Protein AF-A0A844M3J5-F1 (afdb_monomer)

Structure (mmCIF, N/CA/C/O backbone):
data_AF-A0A844M3J5-F1
#
_entry.id   AF-A0A844M3J5-F1
#
loop_
_atom_site.group_PDB
_atom_site.id
_atom_site.type_symbol
_atom_site.label_atom_id
_atom_site.label_alt_id
_atom_site.label_comp_id
_atom_site.label_asym_id
_atom_site.label_entity_id
_atom_site.label_seq_id
_atom_site.pdbx_PDB_ins_code
_atom_site.Cartn_x
_atom_site.Cartn_y
_atom_site.Cartn_z
_atom_site.occupancy
_atom_site.B_iso_or_equiv
_atom_site.auth_seq_id
_atom_site.auth_comp_id
_atom_site.auth_asym_id
_atom_site.auth_atom_id
_atom_site.pdbx_PDB_model_num
ATOM 1 N N . ASP A 1 1 ? -19.024 -1.202 7.910 1.00 93.62 1 ASP A N 1
ATOM 2 C CA . ASP A 1 1 ? -18.168 -2.252 8.509 1.00 93.62 1 ASP A CA 1
ATOM 3 C C . ASP A 1 1 ? -16.825 -2.434 7.820 1.00 93.62 1 ASP A C 1
ATOM 5 O O . ASP A 1 1 ? -15.828 -2.528 8.521 1.00 93.62 1 ASP A O 1
ATOM 9 N N . LEU A 1 2 ? -16.754 -2.438 6.485 1.00 98.00 2 LEU A N 1
ATOM 10 C CA . LEU A 1 2 ? -15.496 -2.552 5.737 1.00 98.00 2 LEU A CA 1
ATOM 11 C C . LEU A 1 2 ? -15.312 -1.362 4.786 1.00 98.00 2 LEU A C 1
ATOM 13 O O . LEU A 1 2 ? -16.246 -0.986 4.081 1.00 98.00 2 LEU A O 1
ATOM 17 N N . ILE A 1 3 ? -14.106 -0.799 4.749 1.00 98.31 3 ILE A N 1
ATOM 18 C CA . ILE A 1 3 ? -13.669 0.188 3.757 1.00 98.31 3 ILE A CA 1
ATOM 19 C C . ILE A 1 3 ? -12.547 -0.438 2.931 1.00 98.31 3 ILE A C 1
ATOM 21 O O . ILE A 1 3 ? -11.565 -0.936 3.481 1.00 98.31 3 ILE A O 1
ATOM 25 N N . ILE A 1 4 ? -12.683 -0.386 1.608 1.00 98.38 4 ILE A N 1
ATOM 26 C CA . ILE A 1 4 ? -11.703 -0.927 0.666 1.00 98.38 4 ILE A CA 1
ATOM 27 C C . ILE A 1 4 ? -11.046 0.228 -0.085 1.00 98.38 4 ILE A C 1
ATOM 29 O O . ILE A 1 4 ? -11.735 1.036 -0.705 1.00 98.38 4 ILE A O 1
ATOM 33 N N . LEU A 1 5 ? -9.715 0.288 -0.049 1.00 98.31 5 LEU A N 1
ATOM 34 C CA . LEU A 1 5 ? -8.915 1.257 -0.797 1.00 98.31 5 LEU A CA 1
ATOM 35 C C . LEU A 1 5 ? -8.110 0.518 -1.871 1.00 98.31 5 LEU A C 1
ATOM 37 O O . LEU A 1 5 ? -7.118 -0.141 -1.563 1.00 98.31 5 LEU A O 1
ATOM 41 N N . ALA A 1 6 ? -8.540 0.629 -3.128 1.00 97.69 6 ALA A N 1
ATOM 42 C CA . ALA A 1 6 ? -7.934 -0.044 -4.277 1.00 97.69 6 ALA A CA 1
ATOM 43 C C . ALA A 1 6 ? -7.278 0.976 -5.221 1.00 97.69 6 ALA A C 1
ATOM 45 O O . ALA A 1 6 ? -7.893 1.453 -6.172 1.00 97.69 6 ALA A O 1
ATOM 46 N N . TYR A 1 7 ? -6.028 1.335 -4.923 1.00 96.19 7 TYR A N 1
ATOM 47 C CA . TYR A 1 7 ? -5.252 2.347 -5.651 1.00 96.19 7 TYR A CA 1
ATOM 48 C C . TYR A 1 7 ? -3.824 1.849 -5.919 1.00 96.19 7 TYR A C 1
ATOM 50 O O . TYR A 1 7 ? -3.394 0.839 -5.368 1.00 96.19 7 TYR A O 1
ATOM 58 N N . GLY A 1 8 ? -3.077 2.564 -6.765 1.00 94.75 8 GLY A N 1
ATOM 59 C CA . GLY A 1 8 ? -1.678 2.258 -7.077 1.00 94.75 8 GLY A CA 1
ATOM 60 C C . GLY A 1 8 ? -1.387 2.048 -8.562 1.00 94.75 8 GLY A C 1
ATOM 61 O O . GLY A 1 8 ? -0.245 2.217 -8.980 1.00 94.75 8 GLY A O 1
ATOM 62 N N . SER A 1 9 ? -2.387 1.712 -9.387 1.00 95.31 9 SER A N 1
ATOM 63 C CA . SER A 1 9 ? -2.145 1.443 -10.814 1.00 95.31 9 SER A CA 1
ATOM 64 C C . SER A 1 9 ? -1.734 2.700 -11.581 1.00 95.31 9 SER A C 1
ATOM 66 O O . SER A 1 9 ? -0.765 2.677 -12.336 1.00 95.31 9 SER A O 1
ATOM 68 N N . ASN A 1 10 ? -2.443 3.811 -11.358 1.00 94.00 10 ASN A N 1
ATOM 69 C CA . ASN A 1 10 ? -2.110 5.098 -11.973 1.00 94.00 10 ASN A CA 1
ATOM 70 C C . ASN A 1 10 ? -0.815 5.671 -11.393 1.00 94.00 10 ASN A C 1
ATOM 72 O O . ASN A 1 10 ? -0.005 6.222 -12.134 1.00 94.00 10 ASN A O 1
ATOM 76 N N . ASP A 1 11 ? -0.592 5.485 -10.091 1.00 93.94 11 ASP A N 1
ATOM 77 C CA . ASP A 1 11 ? 0.639 5.880 -9.412 1.00 93.94 11 ASP A CA 1
ATOM 78 C C . ASP A 1 11 ? 1.863 5.189 -10.035 1.00 93.94 11 ASP A C 1
ATOM 80 O O . ASP A 1 11 ? 2.900 5.821 -10.202 1.00 93.94 11 ASP A O 1
ATOM 84 N N . ALA A 1 12 ? 1.735 3.921 -10.455 1.00 93.50 12 ALA A N 1
ATOM 85 C CA . ALA A 1 12 ? 2.834 3.154 -11.053 1.00 93.50 12 ALA A CA 1
ATOM 86 C C . ALA A 1 12 ? 3.235 3.655 -12.442 1.00 93.50 12 ALA A C 1
ATOM 88 O O . ALA A 1 12 ? 4.368 3.442 -12.877 1.00 93.50 12 ALA A O 1
ATOM 89 N N . LEU A 1 13 ? 2.307 4.312 -13.139 1.00 91.75 13 LEU A N 1
ATOM 90 C CA . LEU A 1 13 ? 2.528 4.913 -14.452 1.00 91.75 13 LEU A CA 1
ATOM 91 C C . LEU A 1 13 ? 2.966 6.381 -14.355 1.00 91.75 13 LEU A C 1
ATOM 93 O O . LEU A 1 13 ? 3.413 6.950 -15.355 1.00 91.75 13 LEU A O 1
ATOM 97 N N . PHE A 1 14 ? 2.833 7.004 -13.182 1.00 89.31 14 PHE A N 1
ATOM 98 C CA . PHE A 1 14 ? 3.154 8.409 -12.980 1.00 89.31 14 PHE A CA 1
ATOM 99 C C . PHE A 1 14 ? 4.668 8.625 -12.899 1.00 89.31 14 PHE A C 1
ATOM 101 O O . PHE A 1 14 ? 5.363 8.043 -12.069 1.00 89.31 14 PHE A O 1
ATOM 108 N N . LYS A 1 15 ? 5.196 9.516 -13.745 1.00 86.62 15 LYS A N 1
ATOM 109 C CA . LYS A 1 15 ? 6.605 9.915 -13.675 1.00 86.62 15 LYS A CA 1
ATOM 110 C C . LYS A 1 15 ? 6.835 10.810 -12.461 1.00 86.62 15 LYS A C 1
ATOM 112 O O . LYS A 1 15 ? 6.206 11.856 -12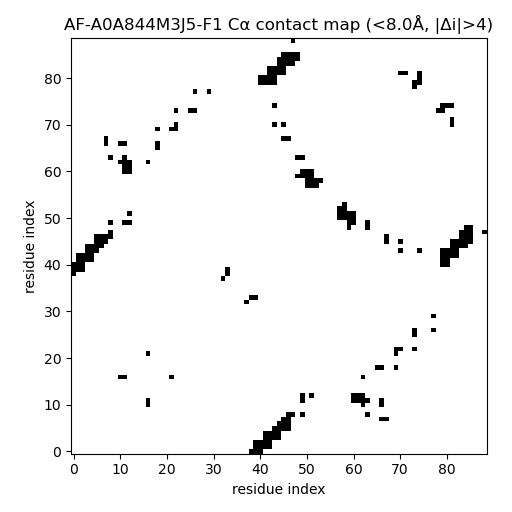.349 1.00 86.62 15 LYS A O 1
ATOM 117 N N . GLY A 1 16 ? 7.796 10.439 -11.619 1.00 88.75 16 GLY A N 1
ATOM 118 C CA . GLY A 1 16 ? 8.122 11.191 -10.405 1.00 88.75 16 GLY A CA 1
ATOM 119 C C . GLY A 1 16 ? 7.355 10.705 -9.178 1.00 88.75 16 GLY A C 1
ATOM 120 O O . GLY A 1 16 ? 6.996 11.510 -8.323 1.00 88.75 16 GLY A O 1
ATOM 121 N N . PHE A 1 17 ? 7.078 9.402 -9.091 1.00 93.31 17 PHE A N 1
ATOM 122 C CA . PHE A 1 17 ? 6.504 8.806 -7.893 1.00 93.31 17 PHE A CA 1
ATOM 123 C C . PHE A 1 17 ? 7.401 9.049 -6.664 1.00 93.31 17 PHE A C 1
ATOM 125 O O . PHE A 1 17 ? 8.552 8.619 -6.596 1.00 93.31 17 PHE A O 1
ATOM 132 N N . GLU A 1 18 ? 6.848 9.719 -5.653 1.00 94.94 18 GLU A N 1
ATOM 133 C CA . GLU A 1 18 ? 7.524 10.001 -4.387 1.00 94.94 18 GLU A CA 1
ATOM 134 C C . GLU A 1 18 ? 7.007 9.051 -3.297 1.00 94.94 18 GLU A C 1
ATOM 136 O O . GLU A 1 18 ? 6.005 9.330 -2.630 1.00 94.94 18 GLU A O 1
ATOM 141 N N . LYS A 1 19 ? 7.707 7.928 -3.077 1.00 95.50 19 LYS A N 1
ATOM 142 C CA . LYS A 1 19 ? 7.285 6.869 -2.136 1.00 95.50 19 LYS A CA 1
ATOM 143 C C . LYS A 1 19 ? 6.840 7.406 -0.772 1.00 95.50 19 LYS A C 1
ATOM 145 O O . LYS A 1 19 ? 5.786 7.019 -0.270 1.00 95.50 19 LYS A O 1
ATOM 150 N N . GLN A 1 20 ? 7.630 8.284 -0.152 1.00 97.25 20 GLN A N 1
ATOM 151 C CA . GLN A 1 20 ? 7.329 8.759 1.200 1.00 97.25 20 GLN A CA 1
ATOM 152 C C . GLN A 1 20 ? 6.102 9.678 1.235 1.00 97.25 20 GLN A C 1
ATOM 154 O O . GLN A 1 20 ? 5.294 9.591 2.158 1.00 97.25 20 GLN A O 1
ATOM 159 N N . LYS A 1 21 ? 5.924 10.513 0.207 1.00 97.19 21 LYS A N 1
ATOM 160 C CA . LYS A 1 21 ? 4.745 11.370 0.055 1.00 97.19 21 LYS A CA 1
ATOM 161 C C . LYS A 1 21 ? 3.485 10.536 -0.140 1.00 97.19 21 LYS A C 1
ATOM 163 O O . LYS A 1 21 ? 2.492 10.780 0.539 1.00 97.19 21 LYS A O 1
ATOM 168 N N . PHE A 1 22 ? 3.552 9.505 -0.984 1.00 97.62 22 PHE A N 1
ATOM 169 C CA . PHE A 1 22 ? 2.466 8.540 -1.162 1.00 97.62 22 PHE A CA 1
ATOM 170 C C . PHE A 1 22 ? 2.071 7.884 0.169 1.00 97.62 22 PHE A C 1
ATOM 172 O O . PHE A 1 22 ? 0.906 7.950 0.562 1.00 97.62 22 PHE A O 1
ATOM 179 N N . LYS A 1 23 ? 3.046 7.338 0.915 1.00 98.31 23 LYS A N 1
ATOM 180 C CA . LYS A 1 23 ? 2.797 6.737 2.236 1.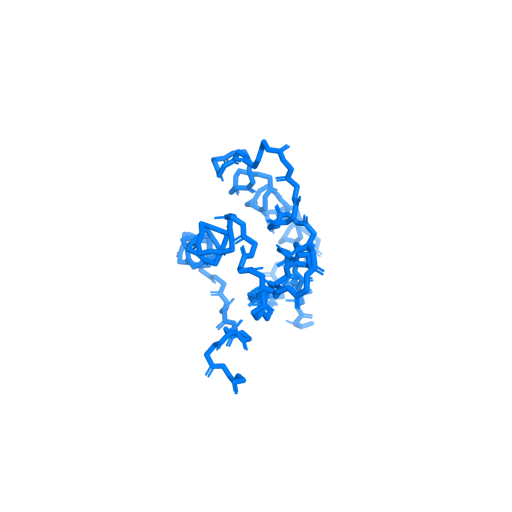00 98.31 23 LYS A CA 1
ATOM 181 C C . LYS A 1 23 ? 2.142 7.730 3.198 1.00 98.31 23 LYS A C 1
ATOM 183 O O . LYS A 1 23 ? 1.129 7.405 3.807 1.00 98.31 23 LYS A O 1
ATOM 188 N N . ASN A 1 24 ? 2.695 8.936 3.326 1.00 98.56 24 ASN A N 1
ATOM 189 C CA . ASN A 1 24 ? 2.184 9.956 4.245 1.00 98.56 24 ASN A CA 1
ATOM 190 C C . ASN A 1 24 ? 0.745 10.366 3.902 1.00 98.56 24 ASN A C 1
ATOM 192 O O . ASN A 1 24 ? -0.092 10.482 4.798 1.00 98.56 24 ASN A O 1
ATOM 196 N N . ASN A 1 25 ? 0.443 10.535 2.614 1.00 98.31 25 ASN A N 1
ATOM 197 C CA . ASN A 1 25 ? -0.898 10.877 2.149 1.00 98.31 25 ASN A CA 1
ATOM 198 C C . ASN A 1 25 ? -1.897 9.752 2.435 1.00 98.31 25 ASN A C 1
ATOM 200 O O . ASN A 1 25 ? -2.975 10.019 2.965 1.00 98.31 25 ASN A O 1
ATOM 204 N N . LEU A 1 26 ? -1.529 8.499 2.150 1.00 98.38 26 LEU A N 1
ATOM 205 C CA . LEU A 1 26 ? -2.402 7.354 2.397 1.00 98.38 26 LEU A CA 1
ATOM 206 C C . LEU A 1 26 ? -2.678 7.163 3.894 1.00 98.38 26 LEU A C 1
ATOM 208 O O . LEU A 1 26 ? -3.828 6.986 4.285 1.00 98.38 26 LEU A O 1
ATOM 212 N N . LYS A 1 27 ? -1.658 7.288 4.750 1.00 98.62 27 LYS A N 1
ATOM 213 C CA . LYS A 1 27 ? -1.828 7.255 6.212 1.00 98.62 27 LYS A CA 1
ATOM 214 C C . LYS A 1 27 ? -2.735 8.363 6.723 1.00 98.62 27 LYS A C 1
ATOM 216 O O . LYS A 1 27 ? -3.626 8.115 7.532 1.00 98.62 27 LYS A O 1
ATOM 221 N N . LYS A 1 28 ? -2.538 9.591 6.229 1.00 98.69 28 LYS A N 1
ATOM 222 C CA . LYS A 1 28 ? -3.403 10.726 6.566 1.00 98.69 28 LYS A CA 1
ATOM 223 C C . LYS A 1 28 ? -4.850 10.429 6.182 1.00 98.69 28 LYS A C 1
ATOM 225 O O . LYS A 1 28 ? -5.751 10.693 6.972 1.00 98.69 28 LYS A O 1
ATOM 230 N N . TRP A 1 29 ? -5.072 9.847 5.007 1.00 98.25 29 TRP A N 1
ATOM 231 C CA . TRP A 1 29 ? -6.410 9.482 4.565 1.00 98.25 29 TRP A CA 1
ATOM 232 C C . TRP A 1 29 ? -7.033 8.383 5.433 1.00 98.25 29 TRP A C 1
ATOM 234 O O . TRP A 1 29 ? -8.157 8.553 5.892 1.00 98.25 29 TRP A O 1
ATOM 244 N N . ILE A 1 30 ? -6.290 7.319 5.751 1.00 98.25 30 ILE A N 1
ATOM 245 C CA . ILE A 1 30 ? -6.722 6.263 6.684 1.00 98.25 30 ILE A CA 1
ATOM 246 C C . ILE A 1 30 ? -7.111 6.855 8.045 1.00 98.25 30 ILE A C 1
ATOM 248 O O . ILE A 1 30 ? -8.158 6.506 8.587 1.00 98.25 30 ILE A O 1
ATOM 252 N N . SER A 1 31 ? -6.303 7.774 8.580 1.00 97.88 31 SER A N 1
ATOM 253 C CA . SER A 1 31 ? -6.594 8.469 9.838 1.00 97.88 31 SER A CA 1
ATOM 254 C C . SER A 1 31 ? -7.915 9.238 9.766 1.00 97.88 31 SER A C 1
ATOM 256 O O . SER A 1 31 ? -8.767 9.065 10.635 1.00 97.88 31 SER A O 1
ATOM 258 N N . ILE A 1 32 ? -8.141 9.997 8.686 1.00 98.31 32 ILE A N 1
ATOM 259 C CA . ILE A 1 32 ? -9.406 10.706 8.442 1.00 98.31 32 ILE A CA 1
ATOM 260 C C . ILE A 1 32 ? -10.578 9.719 8.350 1.00 98.31 32 ILE A C 1
ATOM 262 O O . ILE A 1 32 ? -11.605 9.927 8.980 1.00 98.31 32 ILE A O 1
ATOM 266 N N . LEU A 1 33 ? -10.447 8.612 7.619 1.00 97.81 33 LEU A N 1
ATOM 267 C CA . LEU A 1 33 ? -11.521 7.618 7.506 1.00 97.81 33 LEU A CA 1
ATOM 268 C C . LEU A 1 33 ? -11.892 7.020 8.875 1.00 97.81 33 LEU A C 1
ATOM 270 O O . LEU A 1 33 ? -13.076 6.860 9.180 1.00 97.81 33 LEU A O 1
ATOM 274 N N . LYS A 1 34 ? -10.894 6.772 9.733 1.00 96.12 34 LYS A N 1
ATOM 275 C CA . LYS A 1 34 ? -11.099 6.300 11.109 1.00 96.12 34 LYS A CA 1
ATOM 276 C C . LYS A 1 34 ? -11.781 7.339 12.010 1.00 96.12 34 LYS A C 1
ATOM 278 O O . LYS A 1 34 ? -12.402 6.936 12.992 1.00 96.12 34 LYS A O 1
ATOM 283 N N . THR A 1 35 ? -11.715 8.646 11.717 1.00 97.00 35 THR A N 1
ATOM 284 C CA . THR A 1 35 ? -12.475 9.644 12.498 1.00 97.00 35 THR A CA 1
ATOM 285 C C . THR A 1 35 ? -13.971 9.585 12.202 1.00 97.00 35 THR A C 1
ATOM 287 O O . THR A 1 35 ? -14.767 9.763 13.122 1.00 97.00 35 THR A O 1
ATOM 290 N N . TYR A 1 36 ? -14.353 9.280 10.957 1.00 96.62 36 TYR A N 1
ATOM 291 C CA . TYR A 1 36 ? -15.754 9.138 10.550 1.00 96.62 36 TYR A CA 1
ATOM 292 C C . TYR A 1 36 ? -16.363 7.798 10.962 1.00 96.62 36 TYR A C 1
ATOM 294 O O . TYR A 1 36 ? -17.531 7.744 11.340 1.00 96.62 36 TYR A O 1
ATOM 302 N N . ASN A 1 37 ? -15.589 6.712 10.912 1.00 94.50 37 ASN A N 1
ATOM 303 C CA . ASN A 1 37 ? -16.032 5.414 11.406 1.00 94.50 37 ASN A CA 1
ATOM 304 C C . ASN A 1 37 ? -14.884 4.665 12.088 1.00 94.50 37 ASN A C 1
ATOM 306 O O . ASN A 1 37 ? -14.086 3.984 11.444 1.00 94.50 37 ASN A O 1
ATOM 310 N N . LYS A 1 38 ? -14.844 4.756 13.420 1.00 94.31 38 LYS A N 1
ATOM 311 C CA . LYS A 1 38 ? -13.819 4.114 14.257 1.00 94.31 38 LYS A CA 1
ATOM 312 C C . LYS A 1 38 ? -13.866 2.584 14.223 1.00 94.31 38 LYS A C 1
ATOM 314 O O . LYS A 1 38 ? -12.853 1.953 14.502 1.00 94.31 38 LYS A O 1
ATOM 319 N N . ASN A 1 39 ? -15.020 2.006 13.890 1.00 96.00 39 ASN A N 1
ATOM 320 C CA . ASN A 1 39 ? -15.247 0.561 13.919 1.00 96.00 39 ASN A CA 1
ATOM 321 C C . ASN A 1 39 ? -15.043 -0.095 12.547 1.00 96.00 39 ASN A C 1
ATOM 323 O O . ASN A 1 39 ? -15.116 -1.316 12.438 1.00 96.00 39 ASN A O 1
ATOM 327 N N . ALA A 1 40 ? -14.811 0.694 11.493 1.00 97.38 40 ALA A N 1
ATOM 328 C CA . ALA A 1 40 ? -14.594 0.148 10.166 1.00 97.38 40 ALA A CA 1
ATOM 329 C C . ALA A 1 40 ? -13.251 -0.592 10.086 1.00 97.38 40 ALA A C 1
ATOM 331 O O . ALA A 1 40 ? -12.190 -0.033 10.373 1.00 97.38 40 ALA A O 1
ATOM 332 N N . VAL A 1 41 ? -13.293 -1.835 9.613 1.00 98.06 41 VAL A N 1
ATOM 333 C CA . VAL A 1 41 ? -12.109 -2.535 9.117 1.00 98.06 41 VAL A CA 1
ATOM 334 C C . VAL A 1 41 ? -11.681 -1.860 7.817 1.00 98.06 41 VAL A C 1
ATOM 336 O O . VAL A 1 41 ? -12.518 -1.510 6.987 1.00 98.06 41 VAL A O 1
ATOM 339 N N . ILE A 1 42 ? -10.378 -1.673 7.627 1.00 98.62 42 ILE A N 1
ATOM 340 C CA . ILE A 1 42 ? -9.826 -1.108 6.394 1.00 98.62 42 ILE A CA 1
ATOM 341 C C . ILE A 1 42 ? -8.994 -2.181 5.701 1.00 98.62 42 ILE A C 1
ATOM 343 O O . ILE A 1 42 ? -8.162 -2.830 6.338 1.00 98.62 42 ILE A O 1
ATOM 347 N N . MET A 1 43 ? -9.208 -2.343 4.397 1.00 98.69 43 MET A N 1
ATOM 348 C CA . MET A 1 43 ? -8.420 -3.209 3.529 1.00 98.69 43 MET A CA 1
ATOM 349 C C . MET A 1 43 ? -7.811 -2.399 2.388 1.00 98.69 43 MET A C 1
ATOM 351 O O . MET A 1 43 ? -8.517 -1.693 1.669 1.00 98.69 43 MET A O 1
ATOM 355 N N . LEU A 1 44 ? -6.499 -2.525 2.208 1.00 98.69 44 LEU A N 1
ATOM 356 C CA . LEU A 1 44 ? -5.797 -2.023 1.032 1.00 98.69 44 LEU A CA 1
ATOM 357 C C . LEU A 1 44 ? -5.759 -3.121 -0.029 1.00 98.69 44 LEU A C 1
ATOM 359 O O . LEU A 1 44 ? -5.445 -4.266 0.287 1.00 98.69 44 LEU A O 1
ATOM 363 N N . ILE A 1 45 ? -6.041 -2.782 -1.280 1.00 98.31 45 ILE A N 1
ATOM 364 C CA . ILE A 1 45 ? -5.856 -3.684 -2.417 1.00 98.31 45 ILE A CA 1
ATOM 365 C C . ILE A 1 45 ? -4.659 -3.172 -3.217 1.00 98.31 45 ILE A C 1
ATOM 367 O O . ILE A 1 45 ? -4.675 -2.033 -3.686 1.00 98.31 45 ILE A O 1
ATOM 371 N N . SER A 1 46 ? -3.609 -3.993 -3.334 1.00 97.62 46 SER A N 1
ATOM 372 C CA . SER A 1 46 ? -2.451 -3.667 -4.175 1.00 97.62 46 SER A CA 1
ATOM 373 C C . SER A 1 46 ? -2.858 -3.617 -5.653 1.00 97.62 46 SER A C 1
ATOM 375 O O . SER A 1 46 ? -3.827 -4.274 -6.042 1.00 97.62 46 SER A O 1
ATOM 377 N N . PRO A 1 47 ? -2.157 -2.854 -6.509 1.00 97.12 47 PRO A N 1
ATOM 378 C CA . PRO A 1 47 ? -2.468 -2.877 -7.925 1.00 97.12 47 PRO A CA 1
ATOM 379 C C . PRO A 1 47 ? -2.161 -4.261 -8.530 1.00 97.12 47 PRO A C 1
ATOM 381 O O . PRO A 1 47 ? -1.180 -4.902 -8.135 1.00 97.12 47 PRO A O 1
ATOM 384 N N . PRO A 1 48 ? -2.945 -4.712 -9.527 1.00 96.88 48 PRO A N 1
ATOM 385 C CA . PRO A 1 48 ? -2.546 -5.823 -10.389 1.00 96.88 48 PRO A CA 1
ATOM 386 C C . PRO A 1 48 ? -1.227 -5.510 -11.107 1.00 96.88 48 PRO A C 1
ATOM 388 O O . PRO A 1 48 ? -0.808 -4.354 -11.152 1.00 96.88 48 PRO A O 1
ATOM 391 N N . THR A 1 49 ? -0.589 -6.507 -11.728 1.00 96.88 49 THR A N 1
ATOM 392 C CA . THR A 1 49 ? 0.601 -6.286 -12.570 1.00 96.88 49 THR A CA 1
ATOM 393 C C . THR A 1 49 ? 0.347 -5.175 -13.593 1.00 96.88 49 THR A C 1
ATOM 395 O O . THR A 1 49 ? -0.465 -5.334 -14.504 1.00 96.88 49 THR A O 1
ATOM 398 N N . VAL A 1 50 ? 1.053 -4.049 -13.457 1.00 96.00 50 VAL A N 1
ATOM 399 C CA . VAL A 1 50 ? 0.894 -2.894 -14.351 1.00 96.00 50 VAL A CA 1
ATOM 400 C C . VAL A 1 50 ? 1.988 -2.912 -15.406 1.00 96.00 50 VAL A C 1
ATOM 402 O O . VAL A 1 50 ? 3.175 -2.866 -15.085 1.00 96.00 50 VAL A O 1
ATOM 405 N N . VAL A 1 51 ? 1.590 -2.928 -16.675 1.00 95.31 51 VAL A N 1
ATOM 406 C CA . VAL A 1 51 ? 2.503 -2.850 -17.819 1.00 95.31 51 VAL A CA 1
ATOM 407 C C . VAL A 1 51 ? 2.171 -1.656 -18.704 1.00 95.31 51 VAL A C 1
ATOM 409 O O . VAL A 1 51 ? 1.014 -1.272 -18.856 1.00 95.31 51 VAL A O 1
ATOM 412 N N . GLN A 1 52 ? 3.194 -1.084 -19.328 1.00 92.62 52 GLN A N 1
ATOM 413 C CA . GLN A 1 52 ? 3.077 -0.029 -20.321 1.00 92.62 52 GLN A CA 1
ATOM 414 C C . GLN A 1 52 ? 3.583 -0.534 -21.673 1.00 92.62 52 GLN A C 1
ATOM 416 O O . GLN A 1 52 ? 4.630 -1.181 -21.773 1.00 92.62 52 GLN A O 1
ATOM 421 N N . LYS A 1 53 ? 2.845 -0.208 -22.735 1.00 92.88 53 LYS A N 1
ATOM 422 C CA . LYS A 1 53 ? 3.269 -0.491 -24.105 1.00 92.88 53 LYS A CA 1
ATOM 423 C C . LYS A 1 53 ? 4.449 0.409 -24.479 1.00 92.88 53 LYS A C 1
ATOM 425 O O . LYS A 1 53 ? 4.348 1.631 -24.417 1.00 92.88 53 LYS A O 1
ATOM 430 N N . GLN A 1 54 ? 5.553 -0.200 -24.898 1.00 90.88 54 GLN A N 1
ATOM 431 C CA . GLN A 1 54 ? 6.741 0.467 -25.425 1.00 90.88 54 GLN A CA 1
ATOM 432 C C . GLN A 1 54 ? 7.075 -0.137 -26.794 1.00 90.88 54 GLN A C 1
ATOM 434 O O . GLN A 1 54 ? 7.687 -1.203 -26.901 1.00 90.88 54 GLN A O 1
ATOM 439 N N . GLY A 1 55 ? 6.623 0.530 -27.860 1.00 91.25 55 GLY A N 1
ATOM 440 C CA . GLY A 1 55 ? 6.712 0.009 -29.225 1.00 91.25 55 GLY A CA 1
ATOM 441 C C . GLY A 1 55 ? 5.847 -1.243 -29.411 1.00 91.25 55 GLY A C 1
ATOM 442 O O . GLY A 1 55 ? 4.632 -1.197 -29.209 1.00 91.25 55 GLY A O 1
ATOM 443 N N . LYS A 1 56 ? 6.476 -2.361 -29.797 1.00 93.62 56 LYS A N 1
ATOM 444 C CA . LYS A 1 56 ? 5.817 -3.673 -29.954 1.00 93.62 56 LYS A CA 1
ATOM 445 C C . LYS A 1 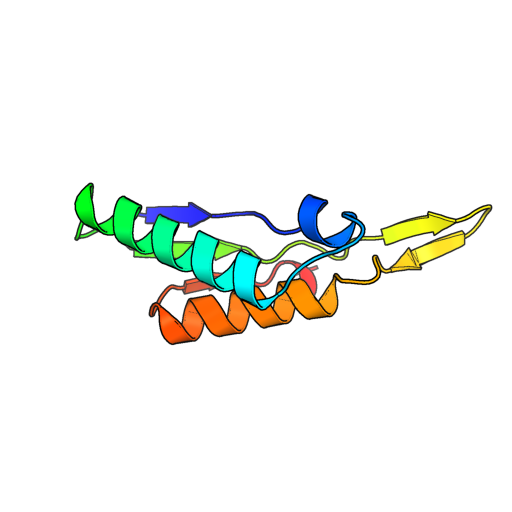56 ? 5.782 -4.506 -28.664 1.00 93.62 56 LYS A C 1
ATOM 447 O O . LYS A 1 56 ? 5.098 -5.521 -28.636 1.00 93.62 56 LYS A O 1
ATOM 452 N N . ASN A 1 57 ? 6.483 -4.076 -27.614 1.00 95.38 57 ASN A N 1
ATOM 453 C CA . ASN A 1 57 ? 6.636 -4.836 -26.375 1.00 95.38 57 ASN A CA 1
ATOM 454 C C . ASN A 1 57 ? 5.841 -4.200 -25.230 1.00 95.38 57 ASN A C 1
ATOM 456 O O . ASN A 1 57 ? 5.605 -2.990 -25.216 1.00 95.38 57 ASN A O 1
ATOM 460 N N . TYR A 1 58 ? 5.485 -5.008 -24.236 1.00 94.44 58 TYR A N 1
ATOM 461 C CA . TYR A 1 58 ? 4.968 -4.537 -22.954 1.00 94.44 58 TYR A CA 1
ATOM 462 C C . TYR A 1 58 ? 6.089 -4.608 -21.924 1.00 94.44 58 TYR A C 1
ATOM 464 O O . TYR A 1 58 ? 6.763 -5.629 -21.809 1.00 94.44 58 TYR A O 1
ATOM 472 N N . LYS A 1 59 ? 6.309 -3.517 -21.191 1.00 95.00 59 LYS A N 1
ATOM 473 C CA . LYS A 1 59 ? 7.256 -3.482 -20.074 1.00 95.00 59 LYS A CA 1
ATOM 474 C C . LYS A 1 59 ? 6.524 -3.182 -18.783 1.00 95.00 59 LYS A C 1
ATOM 476 O O . LYS A 1 59 ? 5.540 -2.450 -18.793 1.00 95.00 59 LYS A O 1
ATOM 481 N N . LEU A 1 60 ? 7.022 -3.727 -17.682 1.00 95.38 60 LEU A N 1
ATOM 482 C CA . LEU A 1 60 ? 6.518 -3.415 -16.352 1.00 95.38 60 LEU A CA 1
ATOM 483 C C . LEU A 1 60 ? 6.604 -1.906 -16.086 1.00 95.38 60 LEU A C 1
ATOM 485 O O . LEU A 1 60 ? 7.581 -1.258 -16.471 1.00 95.38 60 LEU A O 1
ATOM 489 N N . ALA A 1 61 ? 5.580 -1.356 -15.439 1.00 95.12 61 ALA A N 1
ATOM 490 C CA . ALA A 1 61 ? 5.595 0.027 -14.995 1.00 95.12 61 ALA A CA 1
ATOM 491 C C . ALA A 1 61 ? 6.745 0.240 -13.986 1.00 95.12 61 ALA A C 1
ATOM 493 O O . ALA A 1 61 ? 6.928 -0.594 -13.093 1.00 95.12 61 ALA A O 1
ATOM 494 N N . PRO A 1 62 ? 7.536 1.320 -14.121 1.00 90.81 62 PRO A N 1
ATOM 495 C CA . PRO A 1 62 ? 8.813 1.471 -13.420 1.00 90.81 62 PRO A CA 1
ATOM 496 C C . PRO A 1 62 ? 8.675 1.428 -11.894 1.00 90.81 62 PRO A C 1
ATOM 498 O O . PRO A 1 62 ? 9.499 0.812 -11.223 1.00 90.81 62 PRO A O 1
ATOM 501 N N . ASP A 1 63 ? 7.601 2.004 -11.351 1.00 94.94 63 ASP A N 1
ATOM 502 C CA . ASP A 1 63 ? 7.373 2.096 -9.907 1.00 94.94 63 ASP A CA 1
ATOM 503 C C . ASP A 1 63 ? 6.439 1.015 -9.351 1.00 94.94 63 ASP A C 1
ATOM 505 O O . ASP A 1 63 ? 6.084 1.048 -8.171 1.00 94.94 63 ASP A O 1
ATOM 509 N N . PHE A 1 64 ? 6.067 0.015 -10.159 1.00 96.19 64 PHE A N 1
ATOM 510 C CA . PHE A 1 64 ? 5.121 -1.030 -9.759 1.00 96.19 64 PHE A CA 1
ATOM 511 C C . PHE A 1 64 ? 5.507 -1.713 -8.436 1.00 96.19 64 PHE A C 1
ATOM 513 O O . PHE A 1 64 ? 4.728 -1.719 -7.477 1.00 96.19 64 PHE A O 1
ATOM 520 N N . PHE A 1 65 ? 6.731 -2.245 -8.341 1.00 96.25 65 PHE A N 1
ATOM 521 C CA . PHE A 1 65 ? 7.191 -2.909 -7.118 1.00 96.25 65 PHE A CA 1
ATOM 522 C C . PHE A 1 65 ? 7.388 -1.931 -5.957 1.00 96.25 65 PHE A C 1
ATOM 524 O O . PHE A 1 65 ? 7.179 -2.303 -4.799 1.00 96.25 65 PHE A O 1
ATOM 531 N N . THR A 1 66 ? 7.741 -0.678 -6.249 1.00 96.50 66 THR A N 1
ATOM 532 C CA . THR A 1 66 ? 7.886 0.376 -5.241 1.00 96.50 66 THR A CA 1
ATOM 533 C C . THR A 1 66 ? 6.545 0.680 -4.573 1.00 96.50 66 THR A C 1
ATOM 535 O O . THR A 1 66 ? 6.475 0.732 -3.343 1.00 96.50 66 THR A O 1
ATOM 538 N N . ILE A 1 67 ? 5.472 0.814 -5.356 1.00 97.06 67 ILE A N 1
ATOM 539 C CA . ILE A 1 67 ? 4.112 1.068 -4.861 1.00 97.06 67 ILE A CA 1
ATOM 540 C C . ILE A 1 67 ? 3.559 -0.137 -4.124 1.00 97.06 67 ILE A C 1
ATOM 542 O O . ILE A 1 67 ? 3.056 0.017 -3.011 1.00 97.06 67 ILE A O 1
ATOM 546 N N . ARG A 1 68 ? 3.716 -1.343 -4.685 1.00 97.12 68 ARG A N 1
ATOM 547 C CA . ARG A 1 68 ? 3.324 -2.582 -4.003 1.00 97.12 68 ARG A CA 1
ATOM 548 C C . ARG A 1 68 ? 3.975 -2.654 -2.620 1.00 97.12 68 ARG A C 1
ATOM 550 O O . ARG A 1 68 ? 3.281 -2.820 -1.621 1.00 97.12 68 ARG A O 1
ATOM 557 N N . LYS A 1 69 ? 5.291 -2.428 -2.533 1.00 97.81 69 LYS A N 1
ATOM 558 C CA . LYS A 1 69 ? 6.015 -2.389 -1.253 1.00 97.81 69 LYS A CA 1
ATOM 559 C C . LYS A 1 69 ? 5.507 -1.279 -0.325 1.00 97.81 69 LYS A C 1
ATOM 561 O O . LYS A 1 69 ? 5.360 -1.518 0.869 1.00 97.81 69 LYS A O 1
ATOM 566 N N . ALA A 1 70 ? 5.225 -0.085 -0.847 1.00 98.19 70 ALA A N 1
ATOM 567 C CA . ALA A 1 70 ? 4.694 1.022 -0.051 1.00 98.19 70 ALA A CA 1
ATOM 568 C C . ALA A 1 70 ? 3.325 0.692 0.567 1.00 98.19 70 ALA A C 1
ATOM 570 O O . ALA A 1 70 ? 3.104 1.007 1.733 1.00 98.19 70 ALA A O 1
ATOM 571 N N . LEU A 1 71 ? 2.440 0.017 -0.172 1.00 98.44 71 LEU A N 1
ATOM 572 C CA . LEU A 1 71 ? 1.144 -0.438 0.336 1.00 98.44 71 LEU A CA 1
ATOM 573 C C . LEU A 1 71 ? 1.298 -1.481 1.448 1.00 98.44 71 LEU A C 1
ATOM 575 O O . LEU A 1 71 ? 0.635 -1.358 2.474 1.00 98.44 71 LEU A O 1
ATOM 579 N N . TYR A 1 72 ? 2.216 -2.443 1.305 1.00 98.56 72 TYR A N 1
ATOM 580 C CA . TYR A 1 72 ? 2.546 -3.391 2.381 1.00 98.56 72 TYR A CA 1
ATOM 581 C C . TYR A 1 72 ? 3.071 -2.692 3.640 1.00 98.56 72 TYR A C 1
ATOM 583 O O . TYR A 1 72 ? 2.668 -3.027 4.754 1.00 98.56 72 TYR A O 1
ATOM 591 N N . GLU A 1 73 ? 3.966 -1.715 3.473 1.00 98.62 73 GLU A N 1
ATOM 592 C CA . GLU A 1 73 ? 4.490 -0.927 4.589 1.00 98.62 73 GLU A CA 1
ATOM 593 C C . GLU A 1 73 ? 3.368 -0.154 5.295 1.00 98.62 73 GLU A C 1
ATOM 595 O O . GLU A 1 73 ? 3.262 -0.234 6.516 1.00 98.62 73 GLU A O 1
ATOM 600 N N . VAL A 1 74 ? 2.493 0.532 4.547 1.00 98.62 74 VAL A N 1
ATOM 601 C CA . VAL A 1 74 ? 1.352 1.257 5.132 1.00 98.62 74 VAL A CA 1
ATOM 602 C C . VAL A 1 74 ? 0.387 0.303 5.825 1.00 98.62 74 VAL A C 1
ATOM 604 O O . VAL A 1 74 ? -0.032 0.597 6.939 1.00 98.62 74 VAL A O 1
ATOM 607 N N . ALA A 1 7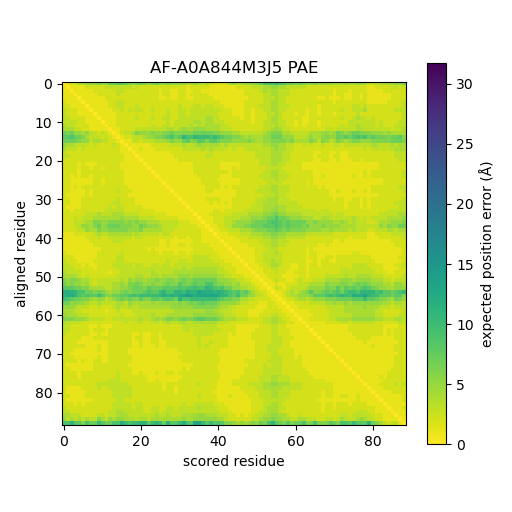5 ? 0.074 -0.850 5.227 1.00 98.50 75 ALA A N 1
ATOM 608 C CA . ALA A 1 75 ? -0.824 -1.820 5.844 1.00 98.50 75 ALA A CA 1
ATOM 609 C C . ALA A 1 75 ? -0.298 -2.308 7.197 1.00 98.50 75 ALA A C 1
ATOM 611 O O . ALA A 1 75 ? -1.041 -2.366 8.178 1.00 98.50 75 ALA A O 1
ATOM 612 N N . LYS A 1 76 ? 1.009 -2.587 7.272 1.00 98.50 76 LYS A N 1
ATOM 613 C CA . LYS A 1 76 ? 1.678 -2.972 8.516 1.00 98.50 76 LYS A CA 1
ATOM 614 C C . LYS A 1 76 ? 1.681 -1.837 9.542 1.00 98.50 76 LYS A C 1
ATOM 616 O O . LYS A 1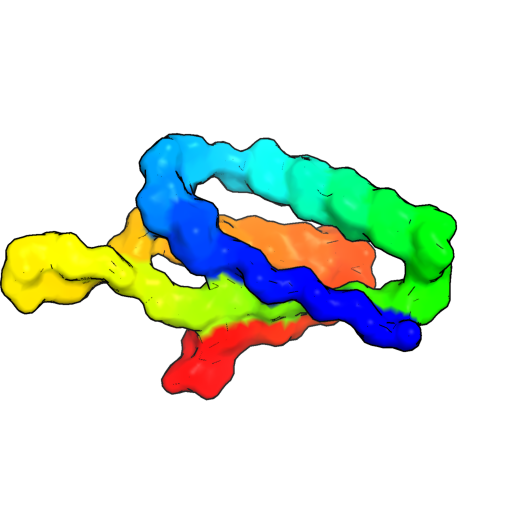 76 ? 1.383 -2.072 10.709 1.00 98.50 76 LYS A O 1
ATOM 621 N N . GLU A 1 77 ? 2.034 -0.625 9.118 1.00 98.38 77 GLU A N 1
ATOM 622 C CA . GLU A 1 77 ? 2.158 0.552 9.985 1.00 98.38 77 GLU A CA 1
ATOM 623 C C . GLU A 1 77 ? 0.793 0.994 10.553 1.00 98.38 77 GLU A C 1
ATOM 625 O O . GLU A 1 77 ? 0.690 1.295 11.740 1.00 98.38 77 G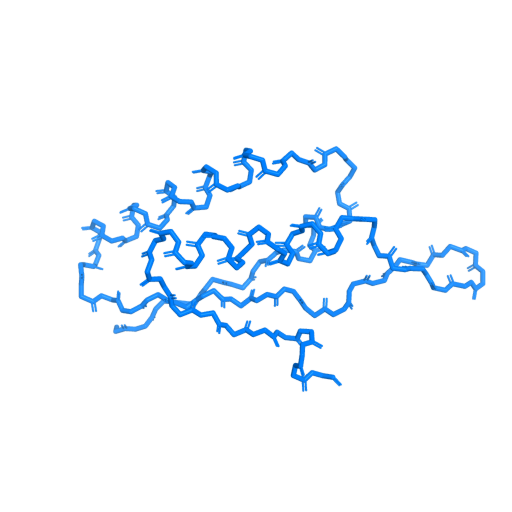LU A O 1
ATOM 630 N N . GLU A 1 78 ? -0.268 0.962 9.741 1.00 98.00 78 GLU A N 1
ATOM 631 C CA . GLU A 1 78 ? -1.625 1.407 10.106 1.00 98.00 78 GLU A CA 1
ATOM 632 C C . GLU A 1 78 ? -2.545 0.279 10.604 1.00 98.00 78 GLU A C 1
ATOM 634 O O . GLU A 1 78 ? -3.717 0.527 10.930 1.00 98.00 78 GLU A O 1
ATOM 639 N N . LYS A 1 79 ? -2.009 -0.950 10.676 1.00 97.25 79 LYS A N 1
ATOM 640 C CA . LYS A 1 79 ? -2.706 -2.186 11.067 1.00 97.25 79 LYS A CA 1
ATOM 641 C C . LYS A 1 79 ? -3.982 -2.420 10.249 1.00 97.25 79 LYS A C 1
ATOM 643 O O . LYS A 1 79 ? -5.043 -2.694 10.807 1.00 97.25 79 LYS A O 1
ATOM 648 N N . THR A 1 80 ? -3.888 -2.272 8.930 1.00 98.25 80 THR A N 1
ATOM 649 C CA . THR A 1 80 ? -4.982 -2.579 7.996 1.00 98.25 80 THR A CA 1
ATOM 650 C C . THR A 1 80 ? -4.794 -3.965 7.391 1.00 98.25 80 THR A C 1
ATOM 652 O O . THR A 1 80 ? -3.691 -4.512 7.383 1.00 98.25 80 THR A O 1
ATOM 655 N N . LEU A 1 81 ? -5.862 -4.523 6.826 1.00 98.56 81 LEU A N 1
ATOM 656 C CA . LEU A 1 81 ? -5.738 -5.682 5.948 1.00 98.56 81 LEU A CA 1
ATOM 657 C C . LEU A 1 81 ? -5.059 -5.259 4.640 1.00 98.56 81 LEU A C 1
ATOM 659 O O . LEU A 1 81 ? -5.160 -4.099 4.223 1.00 98.56 81 LEU A O 1
ATOM 663 N N . ILE A 1 82 ? -4.393 -6.203 3.981 1.00 98.44 82 ILE A N 1
ATOM 664 C CA . ILE A 1 82 ? -3.918 -6.032 2.611 1.00 98.44 82 ILE A CA 1
ATOM 665 C C . ILE A 1 82 ? -4.274 -7.262 1.785 1.00 98.44 82 ILE A C 1
ATOM 667 O O . ILE A 1 82 ? -4.032 -8.391 2.207 1.00 98.44 82 ILE A O 1
ATOM 671 N N . PHE A 1 83 ? -4.847 -7.022 0.612 1.00 98.50 83 PHE A N 1
ATOM 672 C CA . PHE A 1 83 ? -5.062 -8.021 -0.421 1.00 98.50 83 PHE A CA 1
ATOM 673 C C . PHE A 1 83 ? -4.125 -7.717 -1.586 1.00 98.50 83 PHE A C 1
ATOM 675 O O . PHE A 1 83 ? -4.129 -6.604 -2.117 1.00 98.50 83 PHE A O 1
ATOM 682 N N . ASP A 1 84 ? -3.302 -8.688 -1.971 1.00 97.50 84 ASP A N 1
ATOM 683 C CA . ASP A 1 84 ? -2.313 -8.491 -3.022 1.00 97.50 84 ASP A CA 1
ATOM 684 C C . ASP A 1 84 ? -2.803 -9.016 -4.374 1.00 97.50 84 ASP A C 1
ATOM 686 O O . ASP A 1 84 ? -2.711 -10.210 -4.656 1.00 97.50 84 ASP A O 1
ATOM 690 N N . MET A 1 85 ? -3.283 -8.114 -5.233 1.00 97.44 85 MET A N 1
ATOM 691 C CA . MET A 1 85 ? -3.773 -8.473 -6.568 1.00 97.44 85 MET A CA 1
ATOM 692 C C . MET A 1 85 ? -2.690 -9.062 -7.462 1.00 97.44 85 MET A C 1
ATOM 694 O O . MET A 1 85 ? -3.000 -9.869 -8.331 1.00 97.44 85 MET A O 1
ATOM 698 N N . HIS A 1 86 ? -1.432 -8.662 -7.277 1.00 95.94 86 HIS A N 1
ATOM 699 C CA . HIS A 1 86 ? -0.330 -9.201 -8.063 1.00 95.94 86 HIS A CA 1
ATOM 700 C C . HIS A 1 86 ? -0.027 -10.659 -7.718 1.00 95.94 86 HIS A C 1
ATOM 702 O O . HIS A 1 86 ? 0.358 -11.408 -8.601 1.00 95.94 86 HIS A O 1
ATOM 708 N N . GLN A 1 87 ? -0.177 -11.057 -6.451 1.00 95.50 87 GLN A N 1
ATOM 709 C CA . GLN A 1 87 ? -0.002 -12.457 -6.051 1.00 95.50 87 GLN A CA 1
ATOM 710 C C . GLN A 1 87 ? -1.226 -13.319 -6.356 1.00 95.50 87 GLN A C 1
ATOM 712 O O . GLN A 1 87 ? -1.103 -14.536 -6.443 1.00 95.50 87 GLN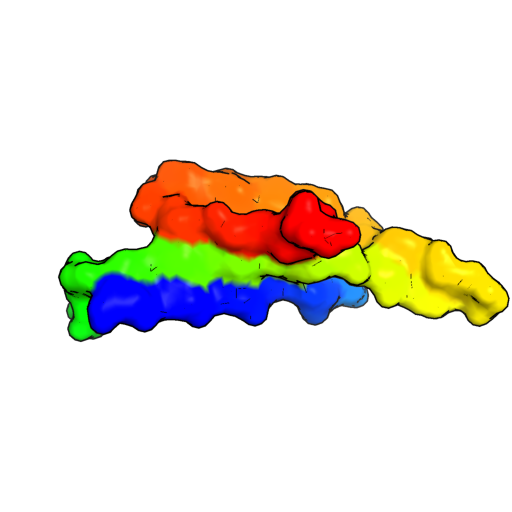 A O 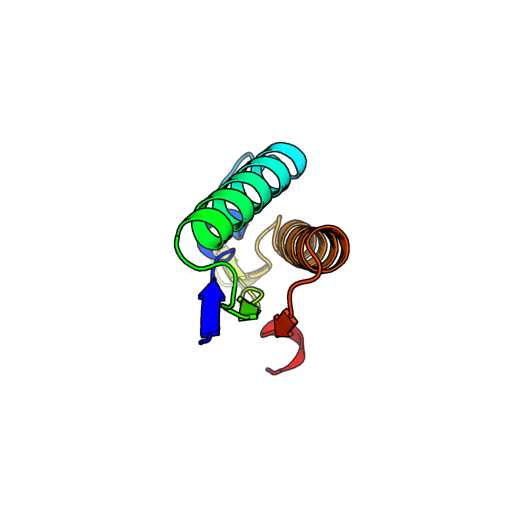1
ATOM 717 N N . PHE A 1 88 ? -2.400 -12.699 -6.454 1.00 95.62 88 P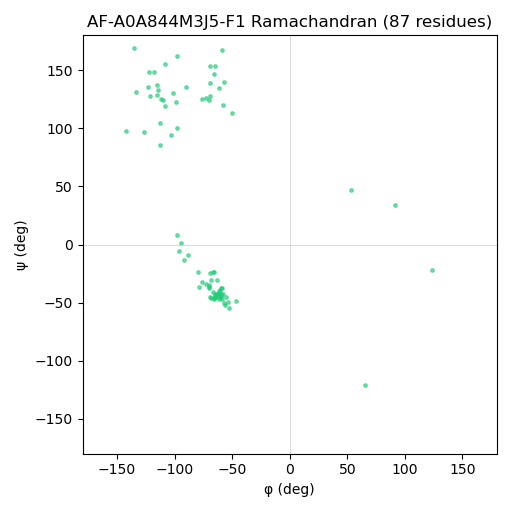HE A N 1
ATOM 718 C CA . PHE A 1 88 ? -3.646 -13.401 -6.725 1.00 95.62 88 PHE A CA 1
ATOM 719 C C . PHE A 1 88 ? -3.802 -13.829 -8.193 1.00 95.62 88 PHE A C 1
ATOM 721 O O . PHE A 1 88 ? -4.438 -14.847 -8.454 1.00 95.62 88 PHE A O 1
ATOM 728 N N . MET A 1 89 ? -3.261 -13.046 -9.132 1.00 86.44 89 MET A N 1
ATOM 729 C CA . MET A 1 89 ? -3.327 -13.299 -10.580 1.00 86.44 89 MET A CA 1
ATOM 730 C C . MET A 1 89 ? -2.079 -14.007 -11.096 1.00 86.44 89 MET A C 1
ATOM 732 O O . MET A 1 89 ? -2.237 -14.833 -12.018 1.00 86.44 89 MET A O 1
#

Solvent-accessible surface area (backbone atoms only — not comparable to full-atom values): 5135 Å² total; per-residue (Å²): 104,76,46,79,48,78,57,49,58,68,57,20,70,43,87,82,70,53,67,68,60,53,45,52,52,53,52,54,48,54,54,53,51,39,72,79,38,75,80,46,46,45,34,40,32,39,40,53,86,52,66,41,81,56,88,96,43,76,39,71,28,86,38,40,68,59,48,46,51,45,51,55,51,46,23,64,74,70,71,37,45,73,46,55,38,53,81,73,106

Radius of gyration: 14.02 Å; Cα contacts (8 Å, |Δi|>4): 123; chains: 1; bounding box: 27×25×44 Å

Foldseek 3Di:
DEDEAEDDQVLLQDPPRDLVVVLVVVLVVVVVVCVVPVPYAYEYEQDAFHWDDDPPDTDTRPCRVVRNVSSVVSCVVVVHHYDYNNVVD

Sequence (89 aa):
DLIILAYGSNDALFKGFEKQKFKNNLKKWISILKTYNKNAVIMLISPPTVVQKQGKNYKLAPDFFTIRKALYEVAKEEKTLIFDMHQFM

Secondary structure (DSSP, 8-state):
-EEEEE--HHHHHSTT--HHHHHHHHHHHHHHHHHH-TT-EEEEEPPP--EEEETTEEEE-TTHHHHHHHHHHHHHHHT-EEE-HHHH-

Organism: NCBI:txid861445

pLDDT: mean 96.16, std 2.71, range [86.44, 98.69]

Nearest PDB structures (foldseek):
  8gld-assembly2_B  TM=9.728E-01  e=2.255E-13  Campylobacter jejuni subsp. jejuni 81-176
  4k7j-assembly1_A  TM=9.316E-01  e=5.652E-05  Neisseria meningitidis 4119
  7ddy-assembly1_D  TM=8.068E-01  e=2.300E-03  Arcticibacterium luteifluviistationis
  2nxi-assembly1_C  TM=5.464E-01  e=1.001E-01  Aquifex aeolicus
  2nxh-assembly2_E  TM=5.674E-01  e=1.965E-01  Aquifex aeolicus

InterPro domains:
  IPR036514 SGNH hydrolase superfamily [G3DSA:3.40.50.1110] (1-89)

Mean predicted aligned error: 2.62 Å